Protein AF-A0A453DAX8-F1 (afdb_monomer)

pLDDT: mean 91.07, std 8.19, range [56.81, 97.75]

Organism: Aegilops tauschii subsp. strangulata (NCBI:txid200361)

Radius of gyration: 21.92 Å; Cα contacts (8 Å, |Δi|>4): 115; chains: 1; bounding box: 43×40×61 Å

Secondary structure (DSSP, 8-state):
--HHHHHHHHHHHHHHHHHHHHHHHHHHHHHTTS---HHHHHHHHHHHHHHHHHHHHHHHHHHTT--PPPPPHHHHHGGGHHHHHHHHHHHHHHHHHHHHHHHHHHHHSS---HHHHHHHHHHHHHHHHHHHHHHHHHHHTT--PPPPPGGGTT-

Sequence (155 aa):
ADSGFILSKKLELGQEYEEMDTEYSNIRKMSRGGQASEAEDAAWVAFEARLDKCRAMQREIRNAKGDPEPIPEWFLLGRDFVLLKNLELEEELKSMVKSHKELTAMTGRGHASAAEMESASDAFKGHLKKCRAIQKEVREARGVPLPIPEEFLDY

Nearest PDB structures (foldseek):
  8sqr-assembly1_A  TM=3.816E-01  e=4.126E+00  Brucella abortus 2308
  4tql-assembly1_A  TM=2.722E-01  e=1.609E+00  synthetic construct

Structure (mmCIF, N/CA/C/O backbone):
data_AF-A0A453DAX8-F1
#
_entry.id   AF-A0A453DAX8-F1
#
loop_
_atom_site.group_PDB
_atom_site.id
_atom_site.type_symbol
_atom_site.label_atom_id
_atom_site.label_alt_id
_atom_site.label_comp_id
_atom_site.label_asym_id
_atom_site.label_entity_id
_atom_site.label_seq_id
_atom_site.pdbx_PDB_ins_code
_atom_site.Cartn_x
_atom_site.Cartn_y
_atom_site.Cartn_z
_atom_site.occupancy
_atom_site.B_iso_or_equiv
_atom_site.auth_seq_id
_atom_site.auth_comp_id
_atom_site.auth_asym_id
_atom_site.auth_atom_id
_atom_site.pdbx_PDB_model_num
ATOM 1 N N . ALA A 1 1 ? -21.571 -19.686 23.265 1.00 56.81 1 ALA A N 1
ATOM 2 C CA . ALA A 1 1 ? -22.545 -18.641 22.897 1.00 56.81 1 ALA A CA 1
ATOM 3 C C . ALA A 1 1 ? -21.773 -17.478 22.275 1.00 56.81 1 ALA A C 1
ATOM 5 O O . ALA A 1 1 ? -21.955 -16.326 22.646 1.00 56.81 1 ALA A O 1
ATOM 6 N N . ASP A 1 2 ? -20.903 -17.787 21.309 1.00 69.56 2 ASP A N 1
ATOM 7 C CA . ASP A 1 2 ? -19.767 -16.909 20.984 1.00 69.56 2 ASP A CA 1
ATOM 8 C C . ASP A 1 2 ? -19.991 -16.184 19.649 1.00 69.56 2 ASP A C 1
ATOM 10 O O . ASP A 1 2 ? -19.252 -15.273 19.295 1.00 69.56 2 ASP A O 1
ATOM 14 N N . SER A 1 3 ? -21.063 -16.535 18.927 1.00 80.69 3 SER A N 1
ATOM 15 C CA . SER A 1 3 ? -21.433 -15.923 17.649 1.00 80.69 3 SER A CA 1
ATOM 16 C C . SER A 1 3 ? -21.811 -14.447 17.788 1.00 80.69 3 SER A C 1
ATOM 18 O O . SER A 1 3 ? -21.394 -13.641 16.963 1.00 80.69 3 SER A O 1
ATOM 20 N N . GLY A 1 4 ? -22.548 -14.077 18.842 1.00 91.00 4 GLY A N 1
ATOM 21 C CA . GLY A 1 4 ? -22.907 -12.680 19.115 1.00 91.00 4 GLY A CA 1
ATOM 22 C C . GLY A 1 4 ? -21.692 -11.820 19.468 1.00 91.00 4 GLY A C 1
ATOM 23 O O . GLY A 1 4 ? -21.568 -10.699 18.983 1.00 91.00 4 GLY A O 1
ATOM 24 N N . PHE A 1 5 ? -20.753 -12.377 20.240 1.00 93.06 5 PHE A N 1
ATOM 25 C CA . PHE A 1 5 ? -19.480 -11.726 20.552 1.00 93.06 5 PHE A CA 1
ATOM 26 C C . PHE A 1 5 ? -18.626 -11.519 19.292 1.00 93.06 5 PHE A C 1
ATOM 28 O O . PHE A 1 5 ? -18.182 -10.403 19.034 1.00 93.06 5 PHE A O 1
ATOM 35 N N . ILE A 1 6 ? -18.450 -12.566 18.473 1.00 94.81 6 ILE A N 1
ATOM 36 C CA . ILE A 1 6 ? -17.680 -12.491 17.222 1.00 94.81 6 ILE A CA 1
ATOM 37 C C . ILE A 1 6 ? -18.281 -11.450 16.275 1.00 94.81 6 ILE A C 1
ATOM 39 O O . ILE A 1 6 ? -17.539 -10.638 15.728 1.00 94.81 6 ILE A O 1
ATOM 43 N N . LEU A 1 7 ? -19.606 -11.450 16.088 1.00 94.56 7 LEU A N 1
ATOM 44 C CA . LEU A 1 7 ? -20.269 -10.483 15.212 1.00 94.56 7 LEU A CA 1
ATOM 45 C C . LEU A 1 7 ? -20.055 -9.049 15.709 1.00 94.56 7 LEU A C 1
ATOM 47 O O . LEU A 1 7 ? -19.676 -8.187 14.924 1.00 94.56 7 LEU A O 1
ATOM 51 N N . SER A 1 8 ? -20.228 -8.812 17.013 1.00 95.62 8 SER A N 1
ATOM 52 C CA . SER A 1 8 ? -19.978 -7.500 17.618 1.00 95.62 8 SER A CA 1
ATOM 53 C C . SER A 1 8 ? -18.539 -7.037 17.397 1.00 95.62 8 SER A C 1
ATOM 55 O O . SER A 1 8 ? -18.322 -5.883 17.047 1.00 95.62 8 SER A O 1
ATOM 57 N N . LYS A 1 9 ? -17.555 -7.927 17.570 1.00 96.06 9 LYS A N 1
ATOM 58 C CA . LYS A 1 9 ? -16.137 -7.591 17.402 1.00 96.06 9 LYS A CA 1
ATOM 59 C C . LYS A 1 9 ? -15.739 -7.351 15.953 1.00 96.06 9 LYS A C 1
ATOM 61 O O . LYS A 1 9 ? -14.890 -6.509 15.699 1.00 96.06 9 LYS A O 1
ATOM 66 N N . LYS A 1 10 ? -16.357 -8.055 15.002 1.00 95.44 10 LYS A N 1
ATOM 67 C CA . LYS A 1 10 ? -16.172 -7.780 13.570 1.00 95.44 10 LYS A CA 1
ATOM 68 C C . LYS A 1 10 ? -16.730 -6.417 13.177 1.00 95.44 10 LYS A C 1
ATOM 70 O O . LYS A 1 10 ? -16.063 -5.692 12.455 1.00 95.44 10 LYS A O 1
ATOM 75 N N . LEU A 1 11 ? -17.913 -6.061 13.681 1.00 95.62 11 LEU A N 1
ATOM 76 C CA . LEU A 1 11 ? -18.497 -4.738 13.445 1.00 95.62 11 LEU A CA 1
ATOM 77 C C . LEU A 1 11 ? -17.620 -3.625 14.034 1.00 95.62 11 LEU A C 1
ATOM 79 O O . LEU A 1 11 ? -17.359 -2.644 13.347 1.00 95.62 11 LEU A O 1
ATOM 83 N N . GLU A 1 12 ? -17.120 -3.806 15.261 1.00 96.31 12 GLU A N 1
ATOM 84 C CA . GLU A 1 12 ? -16.171 -2.875 15.890 1.00 96.31 12 GLU A CA 1
ATOM 85 C C . GLU A 1 12 ? -14.881 -2.752 15.059 1.00 96.31 12 GLU A C 1
ATOM 87 O O . GLU A 1 12 ? -14.436 -1.648 14.766 1.00 96.31 12 GLU A O 1
ATOM 92 N N . LEU A 1 13 ? -14.317 -3.874 14.598 1.00 96.62 13 LEU A N 1
ATOM 93 C CA . LEU A 1 13 ? -13.116 -3.884 13.759 1.00 96.62 13 LEU A CA 1
ATOM 94 C C . LEU A 1 13 ? -13.324 -3.158 12.420 1.00 96.62 13 LEU A C 1
ATOM 96 O O . LEU A 1 13 ? -12.450 -2.405 12.000 1.00 96.62 13 LEU A O 1
ATOM 100 N N . GLY A 1 14 ? -14.476 -3.356 11.773 1.00 96.00 14 GLY A N 1
ATOM 101 C CA . GLY A 1 14 ? -14.817 -2.669 10.526 1.00 96.00 14 GLY A CA 1
ATOM 102 C C . GLY A 1 14 ? -14.914 -1.151 10.703 1.00 96.00 14 GLY A C 1
ATOM 103 O O . GLY A 1 14 ? -14.346 -0.407 9.908 1.00 96.00 14 GLY A O 1
ATOM 104 N N . GLN A 1 15 ? -15.548 -0.687 11.785 1.00 96.38 15 GLN A N 1
ATOM 105 C CA . GLN A 1 15 ? -15.618 0.743 12.123 1.00 96.38 15 GLN A CA 1
ATOM 106 C C . GLN A 1 15 ? -14.226 1.338 12.359 1.00 96.38 15 GLN A C 1
ATOM 108 O O . GLN A 1 15 ? -13.912 2.423 11.876 1.00 96.38 15 GLN A O 1
ATOM 113 N N . GLU A 1 16 ? -13.358 0.603 13.050 1.00 97.00 16 GLU A N 1
ATOM 114 C CA . GLU A 1 16 ? -11.982 1.036 13.285 1.00 97.00 16 GLU A CA 1
ATOM 115 C C . GLU A 1 16 ? -11.181 1.144 11.988 1.00 97.00 16 GLU A C 1
ATOM 117 O O . GLU A 1 16 ? -10.396 2.075 11.842 1.00 97.00 16 GLU A O 1
ATOM 122 N N . TYR A 1 17 ? -11.409 0.262 11.012 1.00 96.69 17 TYR A N 1
ATOM 123 C CA . TYR A 1 17 ? -10.789 0.390 9.692 1.00 96.69 17 TYR A CA 1
ATOM 124 C C . TYR A 1 17 ? -11.262 1.632 8.930 1.00 96.69 17 TYR A C 1
ATOM 126 O O . TYR A 1 17 ? -10.441 2.281 8.282 1.00 96.69 17 TYR A O 1
ATOM 134 N N . GLU A 1 18 ? -12.541 2.000 9.024 1.00 95.94 18 GLU A N 1
ATOM 135 C CA . GLU A 1 18 ? -13.062 3.237 8.420 1.00 95.94 18 GLU A CA 1
ATOM 136 C C . GLU A 1 18 ? -12.441 4.493 9.058 1.00 95.94 18 GLU A C 1
ATOM 138 O O . GLU A 1 18 ? -12.041 5.433 8.357 1.00 95.94 18 GLU A O 1
ATOM 143 N N . GLU A 1 19 ? -12.301 4.502 10.388 1.00 96.31 19 GLU A N 1
ATOM 144 C CA . GLU A 1 19 ? -11.630 5.587 11.110 1.00 96.31 19 GLU A CA 1
ATOM 145 C C . GLU A 1 19 ? -10.136 5.649 10.765 1.00 96.31 19 GLU A C 1
ATOM 147 O O . GLU A 1 19 ? -9.619 6.728 10.464 1.00 96.31 19 GLU A O 1
ATOM 152 N N . MET A 1 20 ? -9.458 4.499 10.709 1.00 96.44 20 MET A N 1
ATOM 153 C CA . MET A 1 20 ? -8.057 4.408 10.294 1.00 96.44 20 MET A CA 1
ATOM 154 C C . MET A 1 20 ? -7.840 4.898 8.860 1.00 96.44 20 MET A C 1
ATOM 156 O O . MET A 1 20 ? -6.865 5.605 8.614 1.00 96.44 20 MET A O 1
ATOM 160 N N . ASP A 1 21 ? -8.723 4.580 7.908 1.00 95.25 21 ASP A N 1
ATOM 161 C CA . ASP A 1 21 ? -8.597 5.076 6.527 1.00 95.25 21 ASP A CA 1
ATOM 162 C C . ASP A 1 21 ? -8.689 6.609 6.478 1.00 95.25 21 ASP A C 1
ATOM 164 O O . ASP A 1 21 ? -7.905 7.284 5.798 1.00 95.25 21 ASP A O 1
ATOM 168 N N . THR A 1 22 ? -9.598 7.174 7.276 1.00 94.69 22 THR A N 1
ATOM 169 C CA . THR A 1 22 ? -9.761 8.625 7.419 1.00 94.69 22 THR A CA 1
ATOM 170 C C . THR A 1 22 ? -8.518 9.271 8.036 1.00 94.69 22 THR A C 1
ATO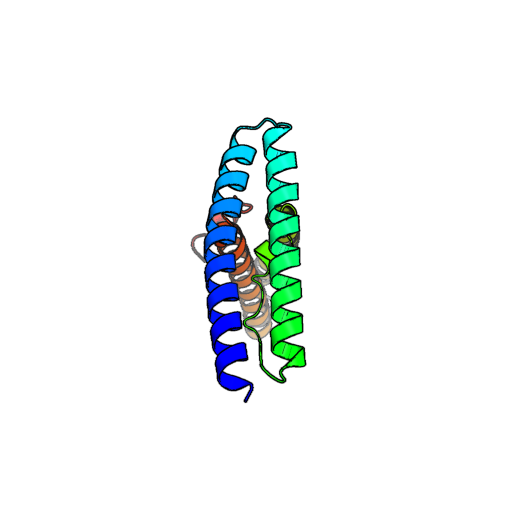M 172 O O . THR A 1 22 ? -8.010 10.262 7.501 1.00 94.69 22 THR A O 1
ATOM 175 N N . GLU A 1 23 ? -7.999 8.709 9.130 1.00 94.75 23 GLU A N 1
ATOM 176 C CA . GLU A 1 23 ? -6.772 9.169 9.791 1.00 94.75 23 GLU A CA 1
ATOM 177 C C . GLU A 1 23 ? -5.577 9.109 8.837 1.00 94.75 23 GLU A C 1
ATOM 179 O O . GLU A 1 23 ? -4.909 10.121 8.621 1.00 94.75 23 GLU A O 1
ATOM 184 N N . TYR A 1 24 ? -5.366 7.969 8.178 1.00 94.75 24 TYR A N 1
ATOM 185 C CA . TYR A 1 24 ? -4.294 7.773 7.206 1.00 94.75 24 TYR A CA 1
ATOM 186 C C . TYR A 1 24 ? -4.346 8.813 6.080 1.00 94.75 24 TYR A C 1
ATOM 188 O O . TYR A 1 24 ? -3.337 9.433 5.731 1.00 94.75 24 TYR A O 1
ATOM 196 N N . SER A 1 25 ? -5.539 9.050 5.528 1.00 92.38 25 SER A N 1
ATOM 197 C CA . SER A 1 25 ? -5.776 10.055 4.487 1.00 92.38 25 SER A CA 1
ATOM 198 C C . SER A 1 25 ? -5.421 11.468 4.957 1.00 92.38 25 SER A C 1
ATOM 200 O O . SER A 1 25 ? -4.803 12.236 4.213 1.00 92.38 25 SER A O 1
ATOM 202 N N . ASN A 1 26 ? -5.767 11.817 6.197 1.00 92.25 26 ASN A N 1
ATOM 203 C CA . ASN A 1 26 ? -5.446 13.119 6.777 1.00 92.25 26 ASN A CA 1
ATOM 204 C C . ASN A 1 26 ? -3.943 13.283 7.003 1.00 92.25 26 ASN A C 1
ATOM 206 O O . ASN A 1 26 ? -3.383 14.299 6.588 1.00 92.25 26 ASN A O 1
ATOM 210 N N . ILE A 1 27 ? -3.278 12.265 7.549 1.00 92.62 27 ILE A N 1
ATOM 211 C CA . ILE A 1 27 ? -1.828 12.286 7.754 1.00 92.62 27 ILE A CA 1
ATOM 212 C C . ILE A 1 27 ? -1.103 12.457 6.412 1.00 92.62 27 ILE A C 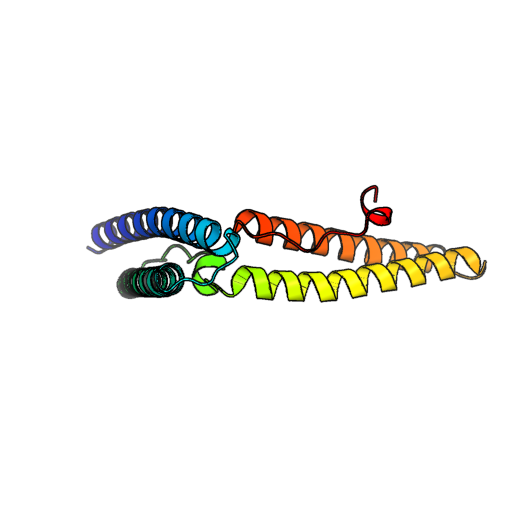1
ATOM 214 O O . ILE A 1 27 ? -0.265 13.343 6.265 1.00 92.62 27 ILE A O 1
ATOM 218 N N . ARG A 1 28 ? -1.496 11.707 5.372 1.00 90.25 28 ARG A N 1
ATOM 219 C CA . ARG A 1 28 ? -0.909 11.838 4.025 1.00 90.25 28 ARG A CA 1
ATOM 220 C C . ARG A 1 28 ? -1.107 13.226 3.409 1.00 90.25 28 ARG A C 1
ATOM 222 O O . ARG A 1 28 ? -0.243 13.679 2.656 1.00 90.25 28 ARG A O 1
ATOM 229 N N . LYS A 1 29 ? -2.213 13.920 3.701 1.00 88.94 29 LYS A N 1
ATOM 230 C CA . LYS A 1 29 ? -2.405 15.322 3.282 1.00 88.94 29 LYS A CA 1
ATOM 231 C C . LYS A 1 29 ? -1.442 16.263 4.007 1.00 88.94 29 LYS A C 1
ATOM 233 O O . LYS A 1 29 ? -0.929 17.173 3.362 1.00 88.94 29 LYS A O 1
ATOM 238 N N . MET A 1 30 ? -1.172 16.026 5.292 1.00 88.25 30 MET A N 1
ATOM 239 C CA . MET A 1 30 ? -0.197 16.800 6.071 1.00 88.25 30 MET A CA 1
ATOM 240 C C . MET A 1 30 ? 1.218 16.635 5.502 1.00 88.25 30 MET A C 1
ATOM 242 O O . MET A 1 30 ? 1.869 17.639 5.218 1.00 88.25 30 MET A O 1
ATOM 246 N N . SER A 1 31 ? 1.647 15.400 5.208 1.00 80.75 31 SER A N 1
ATOM 247 C CA . SER A 1 31 ? 2.990 15.119 4.668 1.00 80.75 31 SER A CA 1
ATOM 248 C C . SER A 1 31 ? 3.271 15.825 3.331 1.00 80.75 31 SER A C 1
ATOM 250 O O . SER A 1 31 ? 4.407 16.196 3.036 1.00 80.75 31 SER A O 1
ATOM 252 N N . ARG A 1 32 ? 2.243 16.041 2.494 1.00 77.25 32 ARG A N 1
ATOM 253 C CA . ARG A 1 32 ? 2.378 16.748 1.201 1.00 77.25 32 ARG A CA 1
ATOM 254 C C . ARG A 1 32 ? 2.704 18.237 1.352 1.00 77.25 32 ARG A C 1
ATOM 256 O O . ARG A 1 32 ? 3.174 18.838 0.391 1.00 77.25 32 ARG A O 1
ATOM 263 N N . GLY A 1 33 ? 2.480 18.821 2.530 1.00 72.50 33 GLY A N 1
ATOM 264 C CA . GLY A 1 33 ? 2.834 20.207 2.844 1.00 72.50 33 GLY A CA 1
ATOM 265 C C . GLY A 1 33 ? 4.343 20.469 2.929 1.00 72.50 33 GLY A C 1
ATOM 266 O O . GLY A 1 33 ? 4.745 21.623 3.040 1.00 72.50 33 GLY A O 1
ATOM 267 N N . GLY A 1 34 ? 5.184 19.429 2.857 1.00 65.81 34 GLY A N 1
ATOM 268 C CA . GLY A 1 34 ? 6.639 19.558 2.706 1.00 65.81 34 GLY A CA 1
ATOM 269 C C . GLY A 1 34 ? 7.412 19.890 3.985 1.00 65.81 34 GLY A C 1
ATOM 270 O O . GLY A 1 34 ? 8.635 19.992 3.939 1.00 65.81 34 GLY A O 1
ATOM 271 N N . GLN A 1 35 ? 6.739 20.013 5.129 1.00 58.06 35 GLN A N 1
ATOM 272 C CA . GLN A 1 35 ? 7.382 20.085 6.438 1.00 58.06 35 GLN A CA 1
ATOM 273 C C . GLN A 1 35 ? 6.873 18.939 7.305 1.00 58.06 35 GLN A C 1
ATOM 275 O O . GLN A 1 35 ? 5.701 18.922 7.681 1.00 58.06 35 GLN A O 1
ATOM 280 N N . ALA A 1 36 ? 7.774 18.004 7.626 1.00 64.44 36 ALA A N 1
ATOM 281 C CA . ALA A 1 36 ? 7.565 17.086 8.735 1.00 64.44 36 ALA A CA 1
ATOM 282 C C . ALA A 1 36 ? 7.349 17.949 9.980 1.00 64.44 36 ALA A C 1
ATOM 284 O O . ALA A 1 36 ? 8.236 18.694 10.400 1.00 64.44 36 ALA A O 1
ATOM 285 N N . SER A 1 37 ? 6.125 17.927 10.484 1.00 78.88 37 SER A N 1
ATOM 286 C CA . SER A 1 37 ? 5.730 18.695 11.656 1.00 78.88 37 SER A CA 1
ATOM 287 C C . SER A 1 37 ? 5.588 17.740 12.827 1.00 78.88 37 SER A C 1
ATOM 289 O O . SER A 1 37 ? 5.201 16.588 12.641 1.00 78.88 37 SER A O 1
ATOM 291 N N . GLU A 1 38 ? 5.819 18.227 14.043 1.00 85.25 38 GLU A N 1
ATOM 292 C CA . GLU A 1 38 ? 5.525 17.465 15.265 1.00 85.25 38 GLU A CA 1
ATOM 293 C C . GLU A 1 38 ? 4.073 16.947 15.273 1.00 85.25 38 GLU A C 1
ATOM 295 O O . GLU A 1 38 ? 3.787 15.883 15.814 1.00 85.25 38 GLU A O 1
ATOM 300 N N . ALA A 1 39 ? 3.159 17.664 14.607 1.00 86.81 39 ALA A N 1
ATOM 301 C CA . ALA A 1 39 ? 1.778 17.245 14.410 1.00 86.81 39 ALA A CA 1
ATOM 302 C C . ALA A 1 39 ? 1.635 16.014 13.494 1.00 86.81 39 ALA A C 1
ATOM 304 O O . ALA A 1 39 ? 0.769 15.182 13.743 1.00 86.81 39 ALA A O 1
ATOM 305 N N . GLU A 1 40 ? 2.456 15.881 12.447 1.00 90.69 40 GLU A N 1
ATOM 306 C CA . GLU A 1 40 ? 2.464 14.693 11.582 1.00 90.69 40 GLU A CA 1
ATOM 307 C C . GLU A 1 40 ? 2.985 13.470 12.340 1.00 90.69 40 GLU A C 1
ATOM 309 O O . GLU A 1 40 ? 2.354 12.415 12.302 1.00 90.69 40 GLU A O 1
ATOM 314 N N . ASP A 1 41 ? 4.098 13.613 13.064 1.00 90.94 41 ASP A N 1
ATOM 315 C CA . ASP A 1 41 ? 4.663 12.510 13.844 1.00 90.94 41 ASP A CA 1
ATOM 316 C C . ASP A 1 41 ? 3.697 12.074 14.961 1.00 90.94 41 ASP A C 1
ATOM 318 O O . ASP A 1 41 ? 3.448 10.881 15.132 1.00 90.94 41 ASP A O 1
ATOM 322 N N . ALA A 1 42 ? 3.061 13.022 15.662 1.00 92.62 42 ALA A N 1
ATOM 323 C CA . ALA A 1 42 ? 2.028 12.712 16.653 1.00 92.62 42 ALA A CA 1
ATOM 324 C C . ALA A 1 42 ? 0.819 11.985 16.037 1.00 92.62 42 ALA A C 1
ATOM 326 O O . ALA A 1 42 ? 0.257 11.079 16.657 1.00 92.62 42 ALA A O 1
ATOM 327 N N . ALA A 1 43 ? 0.427 12.350 14.815 1.00 94.12 43 ALA A N 1
ATOM 328 C CA . ALA A 1 43 ? -0.676 11.700 14.121 1.00 94.12 43 ALA A CA 1
ATOM 329 C C . ALA A 1 43 ? -0.319 10.270 13.676 1.00 94.12 43 ALA A C 1
ATOM 331 O O . ALA A 1 43 ? -1.157 9.377 13.800 1.00 94.12 43 ALA A O 1
ATOM 332 N N . TRP A 1 44 ? 0.924 10.013 13.249 1.00 94.94 44 TRP A N 1
ATOM 333 C CA . TRP A 1 44 ? 1.401 8.646 13.000 1.00 94.94 44 TRP A CA 1
ATOM 334 C C . TRP A 1 44 ? 1.421 7.796 14.276 1.00 94.94 44 TRP A C 1
ATOM 336 O O . TRP A 1 44 ? 0.964 6.657 14.242 1.00 94.94 44 TRP A O 1
ATOM 346 N N . VAL A 1 45 ? 1.859 8.348 15.412 1.00 95.12 45 VAL A N 1
ATOM 347 C CA . VAL A 1 45 ? 1.822 7.636 16.705 1.00 95.12 45 VAL A C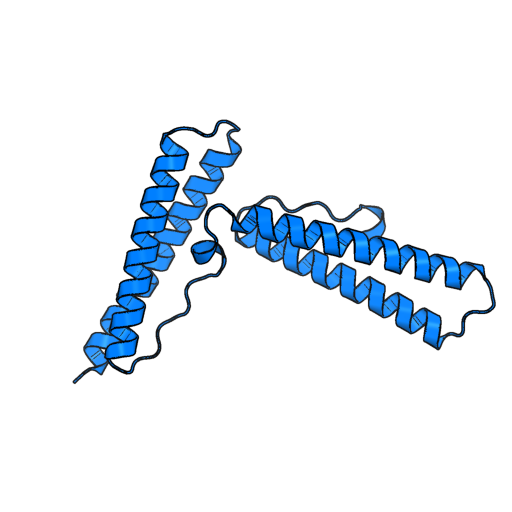A 1
ATOM 348 C C . VAL A 1 45 ? 0.385 7.275 17.105 1.00 95.12 45 VAL A C 1
ATOM 350 O O . VAL A 1 45 ? 0.123 6.158 17.551 1.00 95.12 45 VAL A O 1
ATOM 353 N N . ALA A 1 46 ? -0.567 8.195 16.923 1.00 95.31 46 ALA A N 1
ATOM 354 C CA . ALA A 1 46 ? -1.981 7.923 17.187 1.00 95.31 46 ALA A CA 1
ATOM 355 C C . ALA A 1 46 ? -2.538 6.821 16.265 1.00 95.31 46 ALA A C 1
ATOM 357 O O . ALA A 1 46 ? -3.232 5.915 16.731 1.00 95.31 46 ALA A O 1
ATOM 358 N N . PHE A 1 47 ? -2.174 6.860 14.982 1.00 96.75 47 PHE A N 1
ATOM 359 C CA . PHE A 1 47 ? -2.537 5.838 14.003 1.00 96.75 47 PHE A CA 1
ATOM 360 C C . PHE A 1 47 ? -1.991 4.450 14.383 1.00 96.75 47 PHE A C 1
ATOM 362 O O . PHE A 1 47 ? -2.718 3.456 14.332 1.00 96.75 47 PHE A O 1
ATOM 369 N N . GLU A 1 48 ? -0.732 4.366 14.821 1.00 96.31 48 GLU A N 1
ATOM 370 C CA . GLU A 1 48 ? -0.116 3.119 15.294 1.00 96.31 48 GLU A CA 1
ATOM 371 C C . GLU A 1 48 ? -0.816 2.564 16.545 1.00 96.31 48 GLU A C 1
ATOM 373 O O . GLU A 1 48 ? -1.083 1.363 16.627 1.00 96.31 48 GLU A O 1
ATOM 378 N N . ALA A 1 49 ? -1.207 3.426 17.487 1.00 96.50 49 ALA A N 1
ATOM 379 C CA . ALA A 1 49 ? -1.968 3.005 18.663 1.00 96.50 49 ALA A CA 1
ATOM 380 C C . ALA A 1 49 ? -3.341 2.412 18.285 1.00 96.50 49 ALA A C 1
ATOM 382 O O . ALA A 1 49 ? -3.778 1.407 18.860 1.00 96.50 49 ALA A O 1
ATOM 383 N N . ARG A 1 50 ? -4.016 2.988 17.281 1.00 96.69 50 ARG A N 1
ATOM 384 C CA . ARG A 1 50 ? -5.277 2.451 16.745 1.00 96.69 50 ARG A CA 1
ATOM 385 C C . ARG A 1 50 ? -5.073 1.130 15.997 1.00 96.69 50 ARG A C 1
ATOM 387 O O . ARG A 1 50 ? -5.873 0.203 16.152 1.00 96.69 50 ARG A O 1
ATOM 394 N N . LEU A 1 51 ? -3.970 0.985 15.262 1.00 97.31 51 LEU A N 1
ATOM 395 C CA . LEU A 1 51 ? -3.586 -0.287 14.645 1.00 97.31 51 LEU A CA 1
ATOM 396 C C . LEU A 1 51 ? -3.406 -1.394 15.696 1.00 97.31 51 LEU A C 1
ATOM 398 O O . LEU A 1 51 ? -3.856 -2.527 15.499 1.00 97.31 51 LEU A O 1
ATOM 402 N N . ASP A 1 52 ? -2.792 -1.079 16.834 1.00 97.38 52 ASP A N 1
ATOM 403 C CA . ASP A 1 52 ? -2.630 -2.034 17.930 1.00 97.38 52 ASP A CA 1
ATOM 404 C C . ASP A 1 52 ? -3.965 -2.414 18.583 1.00 97.38 52 ASP A C 1
ATOM 406 O O . ASP A 1 52 ? -4.172 -3.590 18.915 1.00 97.38 52 ASP A O 1
ATOM 410 N N . LYS A 1 53 ? -4.919 -1.475 18.671 1.00 96.56 53 LYS A N 1
ATOM 411 C CA . LYS A 1 53 ? -6.311 -1.776 19.047 1.00 96.56 53 LYS A CA 1
ATOM 412 C C . LYS A 1 53 ? -6.948 -2.767 18.062 1.00 96.56 53 LYS A C 1
ATOM 414 O O . LYS A 1 53 ? -7.504 -3.780 18.492 1.00 96.56 53 LYS A O 1
ATOM 419 N N . CYS A 1 54 ? -6.796 -2.552 16.754 1.00 97.38 54 CYS A N 1
ATOM 420 C CA . CYS A 1 54 ? -7.268 -3.481 15.717 1.00 97.38 54 CYS A CA 1
ATOM 421 C C . CYS A 1 54 ? -6.663 -4.883 15.869 1.00 97.38 54 CYS A C 1
ATOM 423 O O . CYS A 1 54 ? -7.380 -5.886 15.854 1.00 97.38 54 CYS A O 1
ATOM 425 N N . ARG A 1 55 ? -5.347 -4.973 16.092 1.00 97.56 55 ARG A N 1
ATOM 426 C CA . ARG A 1 55 ? -4.650 -6.248 16.340 1.00 97.56 55 ARG A CA 1
ATOM 427 C C . ARG A 1 55 ? -5.144 -6.940 17.613 1.00 97.56 55 ARG A C 1
ATOM 429 O O . ARG A 1 55 ? -5.205 -8.170 17.662 1.00 97.56 55 ARG A O 1
ATOM 436 N N . ALA A 1 56 ? -5.492 -6.187 18.657 1.00 97.44 56 ALA A N 1
ATOM 437 C CA . ALA A 1 56 ? -6.107 -6.740 19.862 1.00 97.44 56 ALA A CA 1
ATOM 438 C C . ALA A 1 56 ? -7.485 -7.351 19.561 1.00 97.44 56 ALA A C 1
ATOM 440 O O . ALA A 1 56 ? -7.705 -8.515 19.894 1.00 97.44 56 ALA A O 1
ATOM 441 N N . MET A 1 57 ? -8.351 -6.648 18.829 1.00 96.62 57 MET A N 1
ATOM 442 C CA . MET A 1 57 ? -9.660 -7.178 18.420 1.00 96.62 57 MET A CA 1
ATOM 443 C C . MET A 1 57 ? -9.550 -8.416 17.521 1.00 96.62 57 MET A C 1
ATOM 445 O O . MET A 1 57 ? -10.271 -9.391 17.730 1.00 96.62 57 MET A O 1
ATOM 449 N N . GLN A 1 58 ? -8.609 -8.450 16.570 1.00 96.88 58 GLN A N 1
ATOM 450 C CA . GLN A 1 58 ? -8.367 -9.659 15.772 1.00 96.88 58 GLN A CA 1
ATOM 451 C C . GLN A 1 58 ? -7.978 -10.865 16.644 1.00 96.88 58 GLN A C 1
ATOM 453 O O . GLN A 1 58 ? -8.425 -11.986 16.384 1.00 96.88 58 GLN A O 1
ATOM 458 N N . ARG A 1 59 ? -7.161 -10.652 17.690 1.00 97.19 59 ARG A N 1
ATOM 459 C CA . ARG A 1 59 ? -6.812 -11.701 18.665 1.00 97.19 59 ARG A CA 1
ATOM 460 C C . ARG A 1 59 ? -8.034 -12.157 19.454 1.00 97.19 59 ARG A C 1
ATOM 462 O O . ARG A 1 59 ? -8.207 -13.358 19.628 1.00 97.19 59 ARG A O 1
ATOM 469 N N . GLU A 1 60 ? -8.893 -11.238 19.885 1.00 96.38 60 GLU A N 1
ATOM 470 C CA . GLU A 1 60 ? -10.149 -11.564 20.571 1.00 96.38 60 GLU A CA 1
ATOM 471 C C . GLU A 1 60 ? -11.075 -12.424 19.697 1.00 96.38 60 GLU A C 1
ATOM 473 O O . GLU A 1 60 ? -11.552 -13.466 20.150 1.00 96.38 60 GLU A O 1
ATOM 478 N N . ILE A 1 61 ? -11.261 -12.052 18.425 1.00 96.12 61 ILE A N 1
ATOM 479 C CA . ILE A 1 61 ? -12.052 -12.826 17.454 1.00 96.12 61 ILE A CA 1
ATOM 480 C C . ILE A 1 61 ? -11.458 -14.228 17.274 1.00 96.12 61 ILE A C 1
ATOM 482 O O . ILE A 1 61 ? -12.184 -15.221 17.349 1.00 96.12 61 ILE A O 1
ATOM 486 N N . ARG A 1 62 ? -10.136 -14.324 17.088 1.00 95.81 62 ARG A N 1
ATOM 487 C CA . ARG A 1 62 ? -9.441 -15.607 16.910 1.00 95.81 62 ARG A CA 1
ATOM 488 C C . ARG A 1 62 ? -9.542 -16.495 18.153 1.00 95.81 62 ARG A C 1
ATOM 490 O O . ARG A 1 62 ? -9.778 -17.694 18.024 1.00 95.81 62 ARG A O 1
ATOM 497 N N . ASN A 1 63 ? -9.423 -15.921 19.350 1.00 95.81 63 ASN A N 1
ATOM 498 C CA . ASN A 1 63 ? -9.577 -16.639 20.621 1.00 95.81 63 ASN A CA 1
ATOM 499 C C . ASN A 1 63 ? -10.999 -17.188 20.801 1.00 95.81 63 ASN A C 1
ATOM 501 O O . ASN A 1 63 ? -11.174 -18.281 21.337 1.00 95.81 63 ASN A O 1
ATOM 505 N N . ALA A 1 64 ? -12.002 -16.476 20.285 1.00 94.50 64 ALA A N 1
ATOM 506 C CA . ALA A 1 64 ? -13.381 -16.949 20.206 1.00 94.50 64 ALA A CA 1
ATOM 507 C C . ALA A 1 64 ? -13.624 -17.967 19.069 1.00 94.50 64 ALA A C 1
ATOM 509 O O . ALA A 1 64 ? -14.767 -18.337 18.814 1.00 94.50 64 ALA A O 1
ATOM 510 N N . LYS A 1 65 ? -12.569 -18.449 18.390 1.00 94.75 65 LYS A N 1
ATOM 511 C CA . LYS A 1 65 ? -12.623 -19.351 17.220 1.00 94.75 65 LYS A CA 1
ATOM 512 C C . LYS A 1 65 ? -13.320 -18.739 15.997 1.00 94.75 65 LYS A C 1
ATOM 514 O O . LYS A 1 65 ? -13.817 -19.4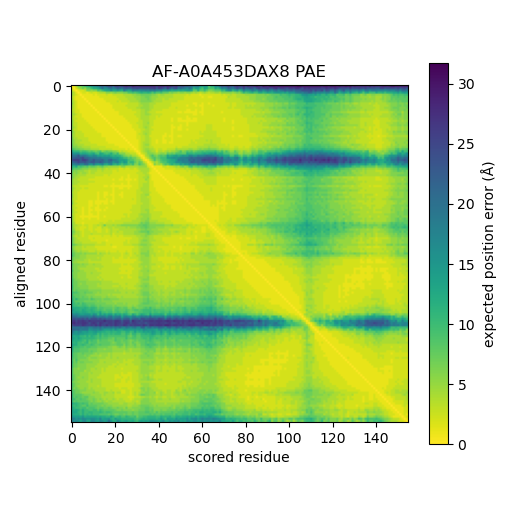68 15.141 1.00 94.75 65 LYS A O 1
ATOM 519 N N . GLY A 1 66 ? -13.364 -17.412 15.917 1.00 93.00 66 GLY A N 1
ATOM 520 C CA . GLY A 1 66 ? -13.801 -16.675 14.738 1.00 93.00 66 GLY A CA 1
ATOM 521 C C . GLY A 1 66 ? -12.652 -16.386 13.772 1.00 93.00 66 GLY A C 1
ATOM 522 O O . GLY A 1 66 ? -11.477 -16.454 14.133 1.00 93.00 66 GLY A O 1
ATOM 523 N N . ASP A 1 67 ? -13.015 -16.014 12.548 1.00 94.94 67 ASP A N 1
ATOM 524 C CA . ASP A 1 67 ? -12.078 -15.573 11.512 1.00 94.94 67 ASP A CA 1
ATOM 525 C C . ASP A 1 67 ? -12.145 -14.044 11.355 1.00 94.94 67 ASP A C 1
ATOM 527 O O . ASP A 1 67 ? -13.190 -13.546 10.921 1.00 94.94 67 ASP A O 1
ATOM 531 N N . PRO A 1 68 ? -11.131 -13.276 11.788 1.00 93.19 68 PRO A N 1
ATOM 532 C CA . PRO A 1 68 ? -11.152 -11.820 11.699 1.00 93.19 68 PRO A CA 1
ATOM 533 C C . PRO A 1 68 ? -10.937 -11.326 10.266 1.00 93.19 68 PRO A C 1
ATOM 535 O O . PRO A 1 68 ? -10.205 -11.934 9.492 1.00 93.19 68 PRO A O 1
ATOM 538 N N . GLU A 1 69 ? -11.511 -10.169 9.939 1.00 92.19 69 GLU A N 1
ATOM 539 C CA . GLU A 1 69 ? -11.185 -9.478 8.689 1.00 92.19 69 GLU A CA 1
ATOM 540 C C . GLU A 1 69 ? -9.703 -9.076 8.673 1.00 92.19 69 GLU A C 1
ATOM 542 O O . GLU A 1 69 ? -9.180 -8.683 9.721 1.00 92.19 69 GLU A O 1
ATOM 547 N N . PRO A 1 70 ? -8.999 -9.205 7.535 1.00 94.69 70 PRO A N 1
ATOM 548 C CA . PRO A 1 70 ? -7.584 -8.870 7.446 1.00 94.69 70 PRO A CA 1
ATOM 549 C C . PRO A 1 70 ? -7.361 -7.358 7.566 1.00 94.69 70 PRO A C 1
ATOM 551 O O . PRO A 1 70 ? -8.125 -6.565 7.025 1.00 94.69 70 PRO A O 1
ATOM 554 N N . ILE A 1 71 ? -6.264 -6.965 8.222 1.00 94.00 71 ILE A N 1
ATOM 555 C CA . ILE A 1 71 ? -5.838 -5.562 8.258 1.00 94.00 71 ILE A CA 1
ATOM 556 C C . ILE A 1 71 ? -5.276 -5.203 6.871 1.00 94.00 71 ILE A C 1
ATOM 558 O O . ILE A 1 71 ? -4.391 -5.922 6.396 1.00 94.00 71 ILE A O 1
ATOM 562 N N . PRO A 1 72 ? -5.726 -4.102 6.242 1.00 91.81 72 PRO A N 1
ATOM 563 C CA . PRO A 1 72 ? -5.136 -3.595 5.006 1.00 91.81 72 PRO A CA 1
ATOM 564 C C . PRO A 1 72 ? -3.614 -3.407 5.095 1.00 91.81 72 PRO A C 1
ATOM 566 O O . PRO A 1 72 ? -3.085 -2.913 6.092 1.00 91.81 72 PRO A O 1
ATOM 569 N N . GLU A 1 73 ? -2.890 -3.756 4.031 1.00 91.38 73 GLU A N 1
ATOM 570 C CA . GLU A 1 73 ? -1.418 -3.729 4.018 1.00 91.38 73 GLU A CA 1
ATOM 571 C C . GLU A 1 73 ? -0.849 -2.322 4.272 1.00 91.38 73 GLU A C 1
ATOM 573 O O . GLU A 1 73 ? 0.128 -2.165 5.006 1.00 91.38 73 GLU A O 1
ATOM 578 N N . TRP A 1 74 ? -1.491 -1.276 3.743 1.00 89.25 74 TRP A N 1
ATOM 579 C CA . TRP A 1 74 ? -1.060 0.105 3.974 1.00 89.25 74 TRP A CA 1
ATOM 580 C C . TRP A 1 74 ? -1.273 0.580 5.413 1.00 89.25 74 TRP A C 1
ATOM 582 O O . TRP A 1 74 ? -0.584 1.507 5.835 1.00 89.25 74 TRP A O 1
ATOM 592 N N . PHE A 1 75 ? -2.153 -0.061 6.191 1.00 93.50 75 PHE A N 1
ATOM 593 C CA . PHE A 1 75 ? -2.206 0.173 7.635 1.00 93.50 75 PHE A CA 1
ATOM 594 C C . PHE A 1 75 ? -1.026 -0.490 8.334 1.00 93.50 75 PHE A C 1
ATOM 596 O O . PHE A 1 75 ? -0.393 0.134 9.177 1.00 93.50 75 PHE A O 1
ATOM 603 N N . LEU A 1 76 ? -0.690 -1.725 7.951 1.00 93.44 76 LEU A N 1
ATOM 604 C CA . LEU A 1 76 ? 0.427 -2.463 8.544 1.00 93.44 76 LEU A CA 1
ATOM 605 C C . LEU A 1 76 ? 1.777 -1.784 8.305 1.00 93.44 76 LEU A C 1
ATOM 607 O O . LEU A 1 76 ? 2.606 -1.763 9.210 1.00 93.44 76 LEU A O 1
ATOM 611 N N . LEU A 1 77 ? 1.984 -1.250 7.101 1.00 92.81 77 LEU A N 1
ATOM 612 C CA . LEU A 1 77 ? 3.214 -0.556 6.715 1.00 92.81 77 LEU A CA 1
ATOM 613 C C . LEU A 1 77 ? 3.174 0.953 7.012 1.00 92.81 77 LEU A C 1
ATOM 615 O O . LEU A 1 77 ? 4.203 1.616 6.909 1.00 92.81 77 LEU A O 1
ATOM 619 N N . GLY A 1 78 ? 2.008 1.509 7.358 1.00 92.31 78 GLY A N 1
ATOM 620 C CA . GLY A 1 78 ? 1.847 2.887 7.824 1.00 92.31 78 GLY A CA 1
ATOM 621 C C . GLY A 1 78 ? 2.547 3.932 6.946 1.00 92.31 78 GLY A C 1
ATOM 622 O O . GLY A 1 78 ? 2.263 4.072 5.744 1.00 92.31 78 GLY A O 1
ATOM 623 N N . ARG A 1 79 ? 3.481 4.666 7.566 1.00 92.12 79 ARG A N 1
ATOM 624 C CA . ARG A 1 79 ? 4.304 5.710 6.936 1.00 92.12 79 ARG A CA 1
ATOM 625 C C . ARG A 1 79 ? 5.109 5.172 5.752 1.00 92.12 79 ARG A C 1
ATOM 627 O O . ARG A 1 79 ? 5.151 5.829 4.703 1.00 92.12 79 ARG A O 1
ATOM 634 N N . ASP A 1 80 ? 5.641 3.961 5.882 1.00 92.94 80 ASP A N 1
ATOM 635 C CA . ASP A 1 80 ? 6.618 3.371 4.965 1.00 92.94 80 ASP A CA 1
ATOM 636 C C . ASP A 1 80 ? 5.995 2.750 3.714 1.00 92.94 80 ASP A C 1
ATOM 638 O O . ASP A 1 80 ? 6.693 2.594 2.714 1.00 92.94 80 ASP A O 1
ATOM 642 N N . PHE A 1 81 ? 4.687 2.455 3.712 1.00 94.44 81 PHE A N 1
ATOM 643 C CA . PHE A 1 81 ? 4.010 1.782 2.591 1.00 94.44 81 PHE A CA 1
ATOM 644 C C . PHE A 1 81 ? 4.359 2.392 1.223 1.00 94.44 81 PHE A C 1
ATOM 646 O O . PHE A 1 81 ? 4.823 1.702 0.320 1.00 94.44 81 PHE A O 1
ATOM 653 N N . VAL A 1 82 ? 4.169 3.709 1.078 1.00 92.62 82 VAL A N 1
ATOM 654 C CA . VAL A 1 82 ? 4.400 4.420 -0.189 1.00 92.62 82 VAL A CA 1
ATOM 655 C C . VAL A 1 82 ? 5.875 4.398 -0.584 1.00 92.62 82 VAL A C 1
ATOM 657 O O . VAL A 1 82 ? 6.175 4.254 -1.766 1.00 92.62 82 VAL A O 1
ATOM 660 N N . LEU A 1 83 ? 6.789 4.529 0.381 1.00 93.12 83 LEU A N 1
ATOM 661 C CA . LEU A 1 83 ? 8.226 4.469 0.120 1.00 93.12 83 LEU A CA 1
ATOM 662 C C . LEU A 1 83 ? 8.611 3.080 -0.396 1.00 93.12 83 LEU A C 1
ATOM 664 O O . LEU A 1 83 ? 9.223 2.974 -1.453 1.00 93.12 83 LEU A O 1
ATOM 668 N N . LEU A 1 84 ? 8.201 2.026 0.311 1.00 95.94 84 LEU A N 1
ATOM 669 C CA . LEU A 1 84 ? 8.520 0.644 -0.040 1.00 95.94 84 LEU A CA 1
ATOM 670 C C . LEU A 1 84 ? 7.946 0.253 -1.403 1.00 95.94 84 LEU A C 1
ATOM 672 O O . LEU A 1 84 ? 8.673 -0.279 -2.238 1.00 95.94 84 LEU A O 1
ATOM 676 N N . LYS A 1 85 ? 6.680 0.587 -1.674 1.00 96.69 85 LYS A N 1
ATOM 677 C CA . LYS A 1 85 ? 6.057 0.324 -2.978 1.00 96.69 85 LYS A CA 1
ATOM 678 C C . LYS A 1 85 ? 6.690 1.141 -4.102 1.00 96.69 85 LYS A C 1
ATOM 680 O O . LYS A 1 85 ? 6.797 0.651 -5.219 1.00 96.69 85 LYS A O 1
ATOM 685 N N . ASN A 1 86 ? 7.163 2.358 -3.833 1.00 95.94 86 ASN A N 1
ATOM 686 C CA . ASN A 1 86 ? 7.917 3.118 -4.831 1.00 95.94 86 ASN A CA 1
ATOM 687 C C . ASN A 1 86 ? 9.314 2.539 -5.089 1.00 95.94 86 ASN A C 1
ATOM 689 O O . ASN A 1 86 ? 9.750 2.559 -6.234 1.00 95.94 86 ASN A O 1
ATOM 693 N N . LEU A 1 87 ? 9.994 1.992 -4.079 1.00 97.06 87 LEU A N 1
ATOM 694 C CA . LEU A 1 87 ? 11.259 1.274 -4.278 1.00 97.06 87 LEU A CA 1
ATOM 695 C C . LEU A 1 87 ? 11.046 -0.010 -5.095 1.00 97.06 87 LEU A C 1
ATOM 697 O O . LEU A 1 87 ? 11.804 -0.285 -6.019 1.00 97.06 87 LEU A O 1
ATOM 701 N N . GLU A 1 88 ? 9.976 -0.757 -4.810 1.00 97.25 88 GLU A N 1
ATOM 702 C CA . GLU A 1 88 ? 9.567 -1.916 -5.615 1.00 97.25 88 GLU A CA 1
ATOM 703 C C . GLU A 1 88 ? 9.284 -1.508 -7.070 1.00 97.25 88 GLU A C 1
ATOM 705 O O . GLU A 1 88 ? 9.776 -2.132 -8.011 1.00 97.25 88 GLU A O 1
ATOM 710 N N . LEU A 1 89 ? 8.546 -0.411 -7.261 1.00 97.62 89 LEU A N 1
ATOM 711 C CA . LEU A 1 89 ? 8.260 0.145 -8.579 1.00 97.62 89 LEU A CA 1
ATOM 712 C C . LEU A 1 89 ? 9.534 0.569 -9.317 1.00 97.62 89 LEU A C 1
ATOM 714 O O . LEU A 1 89 ? 9.622 0.365 -10.524 1.00 97.62 89 LEU A O 1
ATOM 718 N N . GLU A 1 90 ? 10.518 1.143 -8.625 1.00 97.31 90 GLU A N 1
ATOM 719 C CA . GLU A 1 90 ? 11.794 1.544 -9.219 1.00 97.31 90 GLU A CA 1
ATOM 720 C C . GLU A 1 90 ? 12.554 0.342 -9.799 1.00 97.31 90 GLU A C 1
ATOM 722 O O . GLU A 1 90 ? 13.013 0.382 -10.945 1.00 97.31 90 GLU A O 1
ATOM 727 N N . GLU A 1 91 ? 12.656 -0.747 -9.038 1.00 97.75 91 GLU A N 1
ATOM 728 C CA . GLU A 1 91 ? 13.323 -1.974 -9.484 1.00 97.75 91 GLU A CA 1
ATOM 729 C C . GLU A 1 91 ? 12.568 -2.659 -10.631 1.00 97.75 91 GLU A C 1
ATOM 731 O O . GLU A 1 91 ? 13.174 -3.132 -11.604 1.00 97.75 91 GLU A O 1
ATOM 736 N N . GLU A 1 92 ? 11.236 -2.649 -10.582 1.00 97.75 92 GLU A N 1
ATOM 737 C CA . GLU A 1 92 ? 10.415 -3.197 -11.658 1.00 97.75 92 GLU A CA 1
ATOM 738 C C . GLU A 1 92 ? 10.529 -2.350 -12.939 1.00 97.75 92 GLU A C 1
ATOM 740 O O . GLU A 1 92 ? 10.654 -2.903 -14.032 1.00 97.75 92 GLU A O 1
ATOM 745 N N . LEU A 1 93 ? 10.597 -1.017 -12.825 1.00 96.75 93 LEU A N 1
ATOM 746 C CA . LEU A 1 93 ? 10.843 -0.113 -13.956 1.00 96.75 93 LEU A CA 1
ATOM 747 C C . LEU A 1 93 ? 12.217 -0.365 -14.595 1.00 96.75 93 LEU A C 1
ATOM 749 O O . LEU A 1 93 ? 12.323 -0.400 -15.824 1.00 96.75 93 LEU A O 1
ATOM 753 N N . LYS A 1 94 ? 13.269 -0.591 -13.794 1.00 96.19 94 LYS A N 1
ATOM 754 C CA . LYS A 1 94 ? 14.603 -0.970 -14.305 1.00 96.19 94 LYS A CA 1
ATOM 755 C C . LYS A 1 94 ? 14.539 -2.282 -15.091 1.00 96.19 94 LYS A C 1
ATOM 757 O O . LYS A 1 94 ? 15.106 -2.373 -16.185 1.00 96.19 94 LYS A O 1
ATOM 762 N N . SER A 1 95 ? 13.819 -3.274 -14.567 1.00 96.06 95 SER A N 1
ATOM 763 C CA . SER A 1 95 ? 13.620 -4.576 -15.218 1.00 96.06 95 SER A CA 1
ATOM 764 C C . SER A 1 95 ? 12.830 -4.448 -16.524 1.00 96.06 95 SER A C 1
ATOM 766 O O . SER A 1 95 ? 13.241 -4.980 -17.557 1.00 96.06 95 SER A O 1
ATOM 768 N N . MET A 1 96 ? 11.765 -3.644 -16.517 1.00 95.94 96 MET A N 1
ATOM 769 C CA . MET A 1 96 ? 10.967 -3.313 -17.696 1.00 95.94 96 MET A CA 1
ATOM 770 C C . MET A 1 96 ? 11.832 -2.680 -18.796 1.00 95.94 96 MET A C 1
ATOM 772 O O . MET A 1 96 ? 11.872 -3.191 -19.915 1.00 95.94 96 MET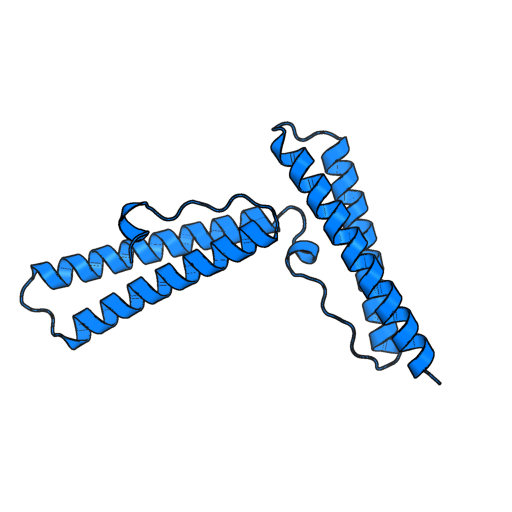 A O 1
ATOM 776 N N . VAL A 1 97 ? 12.591 -1.624 -18.481 1.00 94.25 97 VAL A N 1
ATOM 777 C CA . VAL A 1 97 ? 13.476 -0.945 -19.446 1.00 94.25 97 VAL A CA 1
ATOM 778 C C . VAL A 1 97 ? 14.527 -1.903 -20.009 1.00 94.25 97 VAL A C 1
ATOM 780 O O . VAL A 1 97 ? 14.831 -1.860 -21.203 1.00 94.25 97 VAL A O 1
ATOM 783 N N . LYS A 1 98 ? 15.084 -2.786 -19.173 1.00 94.44 98 LYS A N 1
ATOM 784 C CA . LYS A 1 98 ? 16.039 -3.806 -19.619 1.00 94.44 98 LYS A CA 1
ATOM 785 C C . LYS A 1 98 ? 15.397 -4.777 -20.616 1.00 94.44 98 LYS A C 1
ATOM 787 O O . LYS A 1 98 ? 15.947 -4.960 -21.699 1.00 94.44 98 LYS A O 1
ATOM 792 N N . SER A 1 99 ? 14.223 -5.324 -20.296 1.00 92.81 99 SER A N 1
ATOM 793 C CA . SER A 1 99 ? 13.503 -6.248 -21.187 1.00 92.81 99 SER A CA 1
ATOM 794 C C . SER A 1 99 ? 13.107 -5.596 -22.522 1.00 92.81 99 SER A C 1
ATOM 796 O O . SER A 1 99 ? 13.248 -6.209 -23.579 1.00 92.81 99 SER A O 1
ATOM 798 N N . HIS A 1 100 ? 12.726 -4.312 -22.513 1.00 93.62 100 HIS A N 1
ATOM 799 C CA . HIS A 1 100 ? 12.451 -3.552 -23.735 1.00 93.62 100 HIS A CA 1
ATOM 800 C C . HIS A 1 100 ? 13.700 -3.396 -24.620 1.00 93.62 100 HIS A C 1
ATOM 802 O O . HIS A 1 100 ? 13.636 -3.553 -25.843 1.00 93.62 100 HIS A O 1
ATOM 808 N N . LYS A 1 101 ? 14.864 -3.117 -24.014 1.00 91.06 101 LYS A N 1
ATOM 809 C CA . LYS A 1 101 ? 16.144 -3.033 -24.739 1.00 91.06 101 LYS A CA 1
ATOM 810 C C . LYS A 1 101 ? 16.535 -4.372 -25.362 1.00 91.06 101 LYS A C 1
ATOM 812 O O . LYS A 1 101 ? 17.028 -4.387 -26.488 1.00 91.06 101 LYS A O 1
ATOM 817 N N . GLU A 1 102 ? 16.307 -5.478 -24.660 1.00 89.44 102 GLU A N 1
ATOM 818 C CA . GLU A 1 102 ? 16.555 -6.832 -25.171 1.00 89.44 102 GLU A CA 1
ATOM 819 C C . GLU A 1 102 ? 15.649 -7.150 -26.366 1.00 89.44 102 GLU A C 1
ATOM 821 O O . GLU A 1 102 ? 16.152 -7.547 -27.419 1.00 89.44 102 GLU A O 1
ATOM 826 N N . LEU A 1 103 ? 14.347 -6.869 -26.255 1.00 88.94 103 LEU A N 1
ATOM 827 C CA . LEU A 1 103 ? 13.391 -7.010 -27.357 1.00 88.94 103 LEU A CA 1
ATOM 828 C C . LEU A 1 103 ? 13.813 -6.181 -28.582 1.00 88.94 103 LEU A C 1
ATOM 830 O O . LEU A 1 103 ? 13.887 -6.699 -29.698 1.00 88.94 103 LEU A O 1
ATOM 834 N N . THR A 1 104 ? 14.165 -4.911 -28.372 1.00 87.19 104 THR A N 1
ATOM 835 C CA . THR A 1 104 ? 14.616 -4.015 -29.449 1.00 87.19 104 THR A CA 1
ATOM 836 C C . THR A 1 104 ? 15.893 -4.547 -30.109 1.00 87.19 104 THR A C 1
ATOM 838 O O . THR A 1 104 ? 15.997 -4.584 -31.335 1.00 87.19 104 THR A O 1
ATOM 841 N N . ALA A 1 105 ? 16.857 -5.044 -29.329 1.00 86.88 105 ALA A N 1
ATOM 842 C CA . ALA A 1 105 ? 18.085 -5.622 -29.872 1.00 86.88 105 ALA A CA 1
ATOM 843 C C . ALA A 1 105 ? 17.830 -6.883 -30.719 1.00 86.88 105 ALA A C 1
ATOM 845 O O . ALA A 1 105 ? 18.509 -7.080 -31.728 1.00 86.88 105 ALA A O 1
ATOM 846 N N . MET A 1 106 ? 16.856 -7.719 -30.344 1.00 83.31 106 MET A N 1
ATOM 847 C CA . MET A 1 106 ? 16.470 -8.906 -31.117 1.00 83.31 106 MET A CA 1
ATOM 848 C C . MET A 1 106 ? 15.823 -8.530 -32.454 1.00 83.31 106 MET A C 1
ATOM 850 O O . MET A 1 106 ? 16.173 -9.113 -33.480 1.00 83.31 106 MET A O 1
ATOM 854 N N . THR A 1 107 ? 14.961 -7.506 -32.467 1.00 75.44 107 THR A N 1
ATOM 855 C CA . THR A 1 107 ? 14.329 -7.007 -33.706 1.00 75.44 107 THR A CA 1
ATOM 856 C C . THR A 1 107 ? 15.342 -6.457 -34.715 1.00 75.44 107 THR A C 1
ATOM 858 O O . THR A 1 107 ? 15.171 -6.642 -35.917 1.00 75.44 107 THR A O 1
ATOM 861 N N . GLY A 1 108 ? 16.439 -5.850 -34.249 1.00 73.12 108 GLY A N 1
ATOM 862 C CA . GLY A 1 108 ? 17.477 -5.285 -35.118 1.00 73.12 108 GLY A CA 1
ATOM 863 C C . GLY A 1 108 ? 18.501 -6.286 -35.670 1.00 73.12 108 GLY A C 1
ATOM 864 O O . GLY A 1 108 ? 19.216 -5.954 -36.613 1.00 73.12 108 GLY A O 1
ATOM 865 N N . ARG A 1 109 ? 18.616 -7.496 -35.099 1.00 65.19 109 ARG A N 1
ATOM 866 C CA . ARG A 1 109 ? 19.698 -8.452 -35.428 1.00 65.19 109 ARG A CA 1
ATOM 867 C C . ARG A 1 109 ? 19.363 -9.477 -36.514 1.00 65.19 109 ARG A C 1
ATOM 869 O O . ARG A 1 109 ? 20.252 -10.233 -36.884 1.00 65.19 109 ARG A O 1
ATOM 876 N N . GLY A 1 110 ? 18.123 -9.550 -3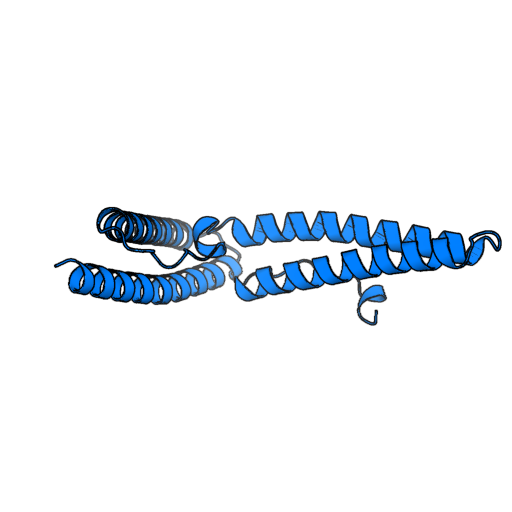7.004 1.00 63.81 110 GLY A N 1
ATOM 877 C CA . GLY A 1 110 ? 17.718 -10.444 -38.107 1.00 63.81 110 GLY A CA 1
ATOM 878 C C . GLY A 1 110 ? 17.866 -11.959 -37.860 1.00 63.81 110 GLY A C 1
ATOM 879 O O . GLY A 1 110 ? 17.548 -12.747 -38.745 1.00 63.81 110 GLY A O 1
ATOM 880 N N . HIS A 1 111 ? 18.341 -12.373 -36.679 1.00 66.88 111 HIS A N 1
ATOM 881 C CA . HIS A 1 111 ? 18.656 -13.765 -36.331 1.00 66.88 111 HIS A CA 1
ATOM 882 C C . HIS A 1 111 ? 17.864 -14.313 -35.133 1.00 66.88 111 HIS A C 1
ATOM 884 O O . HIS A 1 111 ? 18.010 -15.490 -34.822 1.00 66.88 111 HIS A O 1
ATOM 890 N N . ALA A 1 112 ? 17.048 -13.496 -34.457 1.00 77.94 112 ALA A N 1
ATOM 891 C CA . ALA A 1 112 ? 16.169 -13.981 -33.394 1.00 77.94 112 ALA A CA 1
ATOM 892 C C . ALA A 1 112 ? 14.966 -14.714 -34.003 1.00 77.94 112 ALA A C 1
ATOM 894 O O . ALA A 1 112 ? 14.357 -14.236 -34.964 1.00 77.94 112 ALA A O 1
ATOM 895 N N . SER A 1 113 ? 14.624 -15.875 -33.455 1.00 83.38 113 SER A N 1
ATOM 896 C CA . SER A 1 113 ? 13.422 -16.608 -33.845 1.00 83.38 113 SER A CA 1
ATOM 897 C C . SER A 1 113 ? 12.158 -15.882 -33.373 1.00 83.38 113 SER A C 1
ATOM 899 O O . SER A 1 113 ? 12.172 -15.150 -32.383 1.00 83.38 113 SER A O 1
ATOM 901 N N . ALA A 1 114 ? 11.030 -16.126 -34.047 1.00 84.56 114 ALA A N 1
ATOM 902 C CA . ALA A 1 114 ? 9.742 -15.552 -33.650 1.00 84.56 114 ALA A CA 1
ATOM 903 C C . ALA A 1 114 ? 9.378 -15.881 -32.188 1.00 84.56 114 ALA A C 1
ATOM 905 O O . ALA A 1 114 ? 8.885 -15.013 -31.475 1.00 84.56 114 ALA A O 1
ATOM 906 N N . ALA A 1 115 ? 9.696 -17.096 -31.727 1.00 87.38 115 ALA A N 1
ATOM 907 C CA . ALA A 1 115 ? 9.446 -17.530 -30.354 1.00 87.38 115 ALA A CA 1
ATOM 908 C C . ALA A 1 115 ? 10.287 -16.755 -29.320 1.00 87.38 115 ALA A C 1
ATOM 910 O O . ALA A 1 115 ? 9.788 -16.406 -28.253 1.00 87.38 115 ALA A O 1
ATOM 911 N N . GLU A 1 116 ? 11.550 -16.446 -29.631 1.00 86.88 116 GLU A N 1
ATOM 912 C CA . GLU A 1 116 ? 12.405 -15.632 -28.753 1.00 86.88 116 GLU A CA 1
ATOM 913 C C . GLU A 1 116 ? 11.897 -14.188 -28.659 1.00 86.88 116 GLU A C 1
ATOM 915 O O . GLU A 1 116 ? 11.882 -13.601 -27.577 1.00 86.88 116 GLU A O 1
ATOM 920 N N . MET A 1 117 ? 11.427 -13.630 -29.777 1.00 86.81 117 MET A N 1
ATOM 921 C CA . MET A 1 117 ? 10.862 -12.279 -29.814 1.00 86.81 117 MET A CA 1
ATOM 922 C C . MET A 1 117 ? 9.531 -12.193 -29.057 1.00 86.81 117 MET A C 1
ATOM 924 O O . MET A 1 117 ? 9.302 -11.226 -28.331 1.00 86.81 117 MET A O 1
ATOM 928 N N . GLU A 1 118 ? 8.673 -13.206 -29.189 1.00 89.81 118 GLU A N 1
ATOM 929 C CA . GLU A 1 118 ? 7.416 -13.309 -28.442 1.00 89.81 118 GLU A CA 1
ATOM 930 C C . GLU A 1 118 ? 7.682 -13.420 -26.937 1.00 89.81 118 GLU A C 1
ATOM 932 O O . GLU A 1 118 ? 7.157 -12.622 -26.163 1.00 89.81 118 GLU A O 1
ATOM 937 N N . SER A 1 119 ? 8.605 -14.296 -26.526 1.00 89.69 119 SER A N 1
ATOM 938 C CA . SER A 1 119 ? 8.991 -14.429 -25.119 1.00 89.69 119 SER A CA 1
ATOM 939 C C . SER A 1 119 ? 9.551 -13.127 -24.531 1.00 89.69 119 SER A C 1
ATOM 941 O O . SER A 1 119 ? 9.251 -12.799 -23.382 1.00 89.69 119 SER A O 1
ATOM 943 N N . ALA A 1 120 ? 10.363 -12.379 -25.286 1.00 89.25 120 ALA A N 1
ATOM 944 C CA . ALA A 1 120 ? 10.888 -11.087 -24.842 1.00 89.25 120 ALA A CA 1
ATOM 945 C C . ALA A 1 120 ? 9.786 -10.011 -24.763 1.00 89.25 120 ALA A C 1
ATOM 947 O O . ALA A 1 120 ? 9.784 -9.188 -23.844 1.00 89.25 120 ALA A O 1
ATOM 948 N N . SER A 1 121 ? 8.818 -10.038 -25.687 1.00 90.94 121 SER A N 1
ATOM 949 C CA . SER A 1 121 ? 7.644 -9.156 -25.654 1.00 90.94 121 SER A CA 1
ATOM 950 C C . SER A 1 121 ? 6.762 -9.433 -24.439 1.00 90.94 121 SER A C 1
ATOM 952 O O . SER A 1 121 ? 6.349 -8.496 -23.752 1.00 90.94 121 SER A O 1
ATOM 954 N N . ASP A 1 122 ? 6.519 -10.705 -24.132 1.00 94.06 122 ASP A N 1
ATOM 955 C CA . ASP A 1 122 ? 5.727 -11.120 -22.977 1.00 94.06 122 ASP A CA 1
ATOM 956 C C . ASP A 1 122 ? 6.402 -10.750 -21.658 1.00 94.06 122 ASP A C 1
ATOM 958 O O . ASP A 1 122 ? 5.731 -10.275 -20.739 1.00 94.06 122 ASP A O 1
ATOM 962 N N . ALA A 1 123 ? 7.730 -10.881 -21.573 1.00 94.69 123 ALA A N 1
ATOM 963 C CA . ALA A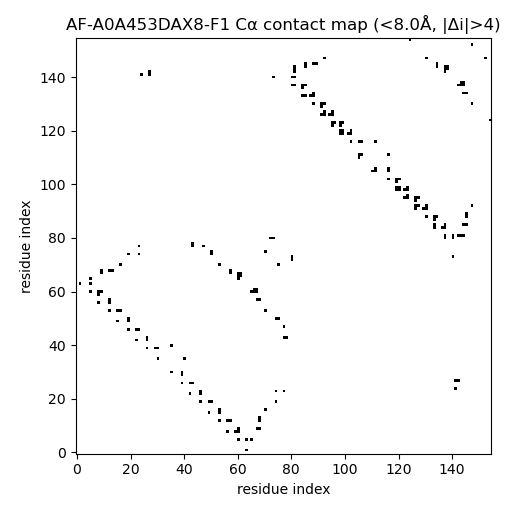 1 123 ? 8.492 -10.415 -20.418 1.00 94.69 123 ALA A CA 1
ATOM 964 C C . ALA A 1 123 ? 8.306 -8.903 -20.202 1.00 94.69 123 ALA A C 1
ATOM 966 O O . ALA A 1 123 ? 7.932 -8.478 -19.107 1.00 94.69 123 ALA A O 1
ATOM 967 N N . PHE A 1 124 ? 8.473 -8.095 -21.256 1.00 95.00 124 PHE A N 1
ATOM 968 C CA . PHE A 1 124 ? 8.265 -6.645 -21.189 1.00 95.00 124 PHE A CA 1
ATOM 969 C C . PHE A 1 124 ? 6.840 -6.271 -20.759 1.00 95.00 124 PHE A C 1
ATOM 971 O O . PHE A 1 124 ? 6.659 -5.503 -19.811 1.00 95.00 124 PHE A O 1
ATOM 978 N N . LYS A 1 125 ? 5.817 -6.856 -21.395 1.00 94.75 125 LYS A N 1
ATOM 979 C CA . LYS A 1 125 ? 4.407 -6.623 -21.034 1.00 94.75 125 LYS A CA 1
ATOM 980 C C . LYS A 1 125 ? 4.105 -7.068 -19.603 1.00 94.75 125 LYS A C 1
ATOM 982 O O . LYS A 1 125 ? 3.335 -6.411 -18.901 1.00 94.75 125 LYS A O 1
ATOM 987 N N . GLY A 1 126 ? 4.721 -8.163 -19.157 1.00 96.38 126 GLY A N 1
ATOM 988 C CA . GLY A 1 126 ? 4.636 -8.656 -17.787 1.00 96.38 126 GLY A CA 1
ATOM 989 C C . GLY A 1 126 ? 5.153 -7.636 -16.774 1.00 96.38 126 GLY A C 1
ATOM 990 O O . GLY A 1 126 ? 4.452 -7.336 -15.805 1.00 96.38 126 GLY A O 1
ATOM 991 N N . HIS A 1 127 ? 6.327 -7.054 -17.030 1.00 97.31 127 HIS A N 1
ATOM 992 C CA . HIS A 1 127 ? 6.894 -5.993 -16.196 1.00 97.31 127 HIS A CA 1
ATOM 993 C C . HIS A 1 127 ? 6.032 -4.721 -16.213 1.00 97.31 127 HIS A C 1
ATOM 995 O O . HIS A 1 127 ? 5.679 -4.204 -15.155 1.00 97.31 127 HIS A O 1
ATOM 1001 N N . LEU A 1 128 ? 5.580 -4.264 -17.389 1.00 95.94 128 LEU A N 1
ATOM 1002 C CA . LEU A 1 128 ? 4.701 -3.092 -17.503 1.00 95.94 128 LEU A CA 1
ATOM 1003 C C . LEU A 1 128 ? 3.395 -3.270 -16.710 1.00 95.94 128 LEU A C 1
ATOM 1005 O O . LEU A 1 128 ? 2.946 -2.358 -16.009 1.00 95.94 128 LEU A O 1
ATOM 1009 N N . LYS A 1 129 ? 2.792 -4.464 -16.772 1.00 96.44 129 LYS A N 1
ATOM 1010 C CA . LYS A 1 129 ? 1.592 -4.801 -15.997 1.00 96.44 129 LYS A CA 1
ATOM 1011 C C . LYS A 1 129 ? 1.852 -4.726 -14.490 1.00 96.44 129 LYS A C 1
ATOM 1013 O O . LYS A 1 129 ? 1.009 -4.192 -13.769 1.00 96.44 129 LYS A O 1
ATOM 1018 N N . LYS A 1 130 ? 2.997 -5.229 -14.019 1.00 97.19 130 LYS A N 1
ATOM 1019 C CA . LYS A 1 130 ? 3.395 -5.147 -12.605 1.00 97.19 130 LYS A CA 1
ATOM 1020 C C . LYS A 1 130 ? 3.640 -3.706 -12.167 1.00 97.19 130 LYS A C 1
ATOM 1022 O O . LYS A 1 130 ? 3.065 -3.294 -11.166 1.00 97.19 130 LYS A O 1
ATOM 1027 N N . CYS A 1 131 ? 4.364 -2.905 -12.953 1.00 97.38 131 CYS A N 1
ATOM 1028 C CA . CYS A 1 131 ? 4.535 -1.476 -12.678 1.00 97.38 131 CYS A CA 1
ATOM 1029 C C . CYS A 1 131 ? 3.181 -0.768 -12.519 1.00 97.38 131 CYS A C 1
ATOM 1031 O O . CYS A 1 131 ? 2.965 -0.051 -11.544 1.00 97.38 131 CYS A O 1
ATOM 1033 N N . ARG A 1 132 ? 2.233 -1.000 -13.441 1.00 96.19 132 ARG A N 1
ATOM 1034 C CA . ARG A 1 132 ? 0.878 -0.420 -13.370 1.00 96.19 132 ARG A CA 1
ATOM 1035 C C . ARG A 1 132 ? 0.108 -0.878 -12.125 1.00 96.19 132 ARG A C 1
ATOM 1037 O O . ARG A 1 132 ? -0.614 -0.070 -11.540 1.00 96.19 132 ARG A O 1
ATOM 1044 N N . ALA A 1 133 ? 0.262 -2.137 -11.715 1.00 96.88 133 ALA A N 1
ATOM 1045 C CA . ALA A 1 133 ? -0.344 -2.656 -10.490 1.00 96.88 133 ALA A CA 1
ATOM 1046 C C . ALA A 1 133 ? 0.220 -1.953 -9.243 1.00 96.88 133 ALA A C 1
ATOM 1048 O O . ALA A 1 133 ? -0.554 -1.406 -8.461 1.00 96.88 133 ALA A O 1
ATOM 1049 N N . ILE A 1 134 ? 1.545 -1.837 -9.128 1.00 96.81 134 ILE A N 1
ATOM 1050 C CA . ILE A 1 134 ? 2.190 -1.138 -8.006 1.00 96.81 134 ILE A CA 1
ATOM 1051 C C . ILE A 1 134 ? 1.796 0.350 -7.990 1.00 96.81 134 ILE A C 1
ATOM 1053 O O . ILE A 1 134 ? 1.449 0.893 -6.942 1.00 96.81 134 ILE A O 1
ATOM 1057 N N . GLN A 1 135 ? 1.749 1.022 -9.150 1.00 96.19 135 GLN A N 1
ATOM 1058 C CA . GLN A 1 135 ? 1.258 2.405 -9.230 1.00 96.19 135 GLN A CA 1
ATOM 1059 C C . GLN A 1 135 ? -0.177 2.549 -8.705 1.00 96.19 135 GLN A C 1
ATOM 1061 O O . GLN A 1 135 ? -0.511 3.569 -8.097 1.00 96.19 135 GLN A O 1
ATOM 1066 N N . LYS A 1 136 ? -1.042 1.565 -8.975 1.00 95.56 136 LYS A N 1
ATOM 1067 C CA . LYS A 1 136 ? -2.420 1.550 -8.481 1.00 95.56 136 LYS A CA 1
ATOM 1068 C C . LYS A 1 136 ? -2.445 1.416 -6.957 1.00 95.56 136 LYS A C 1
ATOM 1070 O O . LYS A 1 136 ? -3.099 2.237 -6.324 1.00 95.56 136 LYS A O 1
ATOM 1075 N N . GLU A 1 137 ? -1.682 0.488 -6.386 1.00 94.94 137 GLU A N 1
ATOM 1076 C CA . GLU A 1 137 ? -1.567 0.309 -4.929 1.00 94.94 137 GLU A CA 1
ATOM 1077 C C . GLU A 1 137 ? -1.077 1.587 -4.230 1.00 94.94 137 GLU A C 1
ATOM 1079 O O . GLU A 1 137 ? -1.662 2.036 -3.244 1.00 94.94 137 GLU A O 1
ATOM 1084 N N . VAL A 1 138 ? -0.051 2.247 -4.782 1.00 94.44 138 VAL A N 1
ATOM 1085 C CA . VAL A 1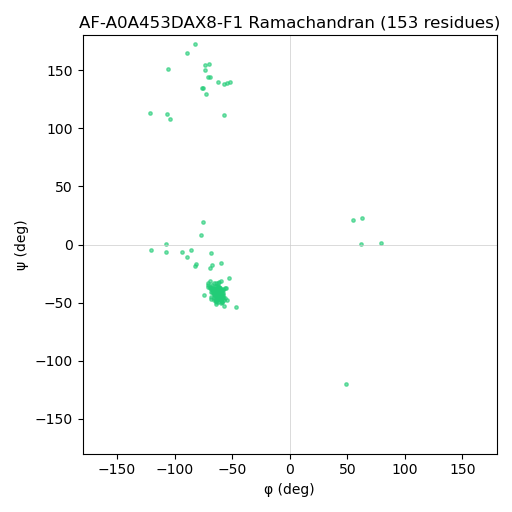 138 ? 0.445 3.523 -4.242 1.00 94.44 138 VAL A CA 1
ATOM 1086 C C . VAL A 1 138 ? -0.635 4.609 -4.289 1.00 94.44 138 VAL A C 1
ATOM 1088 O O . VAL A 1 138 ? -0.789 5.356 -3.321 1.00 94.44 138 VAL A O 1
ATOM 1091 N N . ARG A 1 139 ? -1.406 4.709 -5.382 1.00 93.44 139 ARG A N 1
ATOM 1092 C CA . ARG A 1 139 ? -2.515 5.680 -5.500 1.00 93.44 139 ARG A CA 1
ATOM 1093 C C . ARG A 1 139 ? -3.651 5.374 -4.526 1.00 93.44 139 ARG A C 1
ATOM 1095 O O . ARG A 1 139 ? -4.205 6.301 -3.932 1.00 93.44 139 ARG A O 1
ATOM 1102 N N . GLU A 1 140 ? -3.992 4.101 -4.351 1.00 91.25 140 GLU A N 1
ATOM 1103 C CA . GLU A 1 140 ? -4.980 3.649 -3.369 1.00 91.25 140 GLU A CA 1
ATOM 1104 C C . GLU A 1 140 ? -4.553 4.066 -1.958 1.00 91.25 140 GLU A C 1
ATOM 1106 O O . GLU A 1 140 ? -5.332 4.719 -1.266 1.00 91.25 140 GLU A O 1
ATOM 1111 N N . ALA A 1 141 ? -3.275 3.905 -1.613 1.00 89.62 141 ALA A N 1
ATOM 1112 C CA . ALA A 1 141 ? -2.685 4.422 -0.376 1.00 89.62 141 ALA A CA 1
ATOM 1113 C C . ALA A 1 141 ? -2.426 5.946 -0.374 1.00 89.62 141 ALA A C 1
ATOM 1115 O O . ALA A 1 141 ? -1.621 6.453 0.408 1.00 89.62 141 ALA A O 1
ATOM 1116 N N . ARG A 1 142 ? -3.076 6.714 -1.260 1.00 91.69 142 ARG A N 1
ATOM 1117 C CA . ARG A 1 142 ? -2.966 8.185 -1.362 1.00 91.69 142 ARG A CA 1
ATOM 1118 C C . ARG A 1 142 ? -1.524 8.687 -1.540 1.00 91.69 142 ARG A C 1
ATOM 11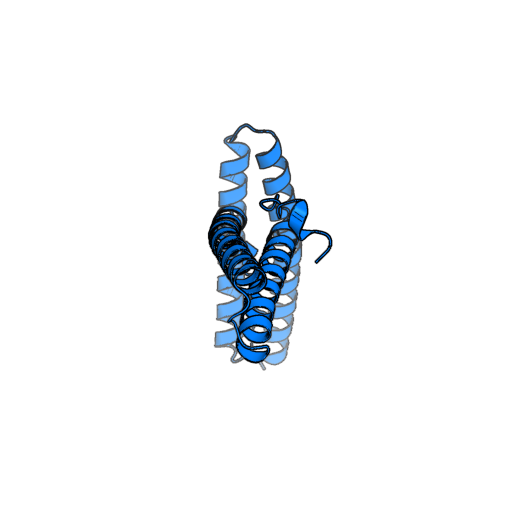20 O O . ARG A 1 142 ? -1.234 9.859 -1.282 1.00 91.69 142 ARG A O 1
ATOM 1127 N N . GLY A 1 143 ? -0.623 7.829 -2.002 1.00 89.75 143 GLY A N 1
ATOM 1128 C CA . GLY A 1 143 ? 0.741 8.170 -2.365 1.00 89.75 143 GLY A CA 1
ATOM 1129 C C . GLY A 1 143 ? 0.837 8.754 -3.770 1.00 89.75 143 GLY A C 1
ATOM 1130 O O . GLY A 1 143 ? -0.125 8.769 -4.541 1.00 89.75 143 GLY A O 1
ATOM 1131 N N . VAL A 1 144 ? 2.033 9.237 -4.098 1.00 92.62 144 VAL A N 1
ATOM 1132 C CA . VAL A 1 144 ? 2.402 9.630 -5.460 1.00 92.62 144 VAL A CA 1
ATOM 1133 C C . VAL A 1 144 ? 3.352 8.555 -5.991 1.00 92.62 144 VAL A C 1
ATOM 1135 O O . VAL A 1 144 ? 4.447 8.413 -5.440 1.00 92.62 144 VAL A O 1
ATOM 1138 N N . PRO A 1 145 ? 2.940 7.754 -6.989 1.00 94.62 145 PRO A N 1
ATOM 1139 C CA . PRO A 1 145 ? 3.809 6.728 -7.542 1.00 94.62 145 PRO A CA 1
ATOM 1140 C C . PRO A 1 145 ? 4.907 7.327 -8.421 1.00 94.62 145 PRO A C 1
ATOM 1142 O O . PRO A 1 145 ? 4.696 8.368 -9.049 1.00 94.62 145 PRO A O 1
ATOM 1145 N N . LEU A 1 146 ? 6.032 6.621 -8.549 1.00 93.69 146 LEU A N 1
ATOM 1146 C CA . LEU A 1 146 ? 7.002 6.912 -9.608 1.00 93.69 146 LEU A CA 1
ATOM 1147 C C . LEU A 1 146 ? 6.330 6.817 -10.992 1.00 93.69 146 LEU A C 1
ATOM 1149 O O . LEU A 1 146 ? 5.528 5.904 -11.225 1.00 93.69 146 LEU A O 1
ATOM 1153 N N . PRO A 1 147 ? 6.612 7.745 -11.921 1.00 94.56 147 PRO A N 1
ATOM 1154 C CA . PRO A 1 147 ? 6.008 7.722 -13.246 1.00 94.56 147 PRO A CA 1
ATOM 1155 C C . PRO A 1 147 ? 6.563 6.565 -14.087 1.00 94.56 147 PRO A C 1
ATOM 1157 O O . PRO A 1 147 ? 7.749 6.245 -14.027 1.00 94.56 147 PRO A O 1
ATOM 1160 N N . ILE A 1 148 ? 5.701 5.962 -14.909 1.00 93.12 148 ILE A N 1
ATOM 1161 C CA . ILE A 1 148 ? 6.146 5.093 -16.004 1.00 93.12 148 ILE A CA 1
ATOM 1162 C C . ILE A 1 148 ? 6.682 6.022 -17.107 1.00 93.12 148 ILE A C 1
ATOM 1164 O O . ILE A 1 148 ? 6.015 7.023 -17.387 1.00 93.12 148 ILE A O 1
ATOM 1168 N N . PRO A 1 149 ? 7.850 5.737 -17.717 1.00 91.88 149 PRO A N 1
ATOM 1169 C CA . PRO A 1 149 ? 8.380 6.548 -18.809 1.00 91.88 149 PRO A CA 1
ATOM 1170 C C . PRO A 1 149 ? 7.369 6.709 -19.948 1.00 91.88 149 PRO A C 1
ATOM 1172 O O . PRO A 1 149 ? 6.684 5.752 -20.311 1.00 91.88 149 PRO A O 1
ATOM 1175 N N . GLU A 1 150 ? 7.290 7.918 -20.507 1.00 90.94 150 GLU A N 1
ATOM 1176 C CA . GLU A 1 150 ? 6.253 8.302 -21.478 1.00 90.94 150 GLU A CA 1
ATOM 1177 C C . GLU A 1 150 ? 6.212 7.379 -22.702 1.00 90.94 150 GLU A C 1
ATOM 1179 O O . GLU A 1 150 ? 5.136 6.993 -23.150 1.00 90.94 150 GLU A O 1
ATOM 1184 N N . GLU A 1 151 ? 7.380 6.936 -23.170 1.00 88.00 151 GLU A N 1
ATOM 1185 C CA . GLU A 1 151 ? 7.550 6.008 -24.296 1.00 88.00 151 GLU A CA 1
ATOM 1186 C C . GLU A 1 151 ? 6.867 4.637 -24.111 1.00 88.00 151 GLU A C 1
ATOM 1188 O O . GLU A 1 151 ? 6.664 3.919 -25.089 1.00 88.00 151 GLU A O 1
ATOM 1193 N N . PHE A 1 152 ? 6.484 4.271 -22.882 1.00 89.44 152 PHE A N 1
ATOM 1194 C CA . PHE A 1 152 ? 5.808 3.006 -22.571 1.00 89.44 152 PHE A CA 1
ATOM 1195 C C . PHE A 1 152 ? 4.324 3.166 -22.230 1.00 89.44 152 PHE A C 1
ATOM 1197 O O . PHE A 1 152 ? 3.662 2.178 -21.911 1.00 89.44 152 PHE A O 1
ATOM 1204 N N . LEU A 1 153 ? 3.783 4.388 -22.254 1.00 85.38 153 LEU A N 1
ATOM 1205 C CA . LEU A 1 153 ? 2.394 4.625 -21.855 1.00 85.38 153 LEU A CA 1
ATOM 1206 C C . LEU A 1 153 ? 1.386 4.028 -22.844 1.00 85.38 153 LEU A C 1
ATOM 1208 O O . LEU A 1 153 ? 0.339 3.559 -22.398 1.00 85.38 153 LEU A O 1
ATOM 1212 N N . ASP A 1 154 ? 1.736 3.982 -24.131 1.00 82.06 154 ASP A N 1
ATOM 1213 C CA . ASP A 1 154 ? 0.877 3.490 -25.218 1.00 82.06 154 ASP A CA 1
ATOM 1214 C C . ASP A 1 154 ? 0.942 1.963 -25.435 1.00 82.06 154 ASP A C 1
ATOM 1216 O O . ASP A 1 154 ? 0.193 1.427 -26.254 1.00 82.06 154 ASP A O 1
ATOM 1220 N N . TYR A 1 155 ? 1.820 1.261 -24.706 1.00 78.44 155 TYR A N 1
ATOM 1221 C CA . TYR A 1 155 ? 1.922 -0.207 -24.709 1.00 78.44 155 TYR A CA 1
ATOM 1222 C C . TYR A 1 155 ? 0.880 -0.875 -23.791 1.00 78.44 155 TYR A C 1
ATOM 1224 O O . TYR A 1 155 ? 0.437 -1.992 -24.138 1.00 78.44 155 TYR A O 1
#

Mean predicted aligned error: 5.69 Å

Solvent-accessible surface area (backbone atoms only — not comparable to full-atom values): 8664 Å² total; per-residue (Å²): 134,53,64,65,55,38,51,53,50,49,54,52,46,51,53,49,49,56,52,47,53,53,51,51,55,52,48,52,57,50,59,71,71,76,54,96,38,75,66,51,57,53,49,51,54,52,50,50,54,51,49,52,50,48,54,49,48,41,49,53,25,42,75,66,75,39,85,56,84,80,79,57,66,55,68,78,43,48,87,49,35,48,58,54,48,38,52,52,36,52,55,38,48,53,51,23,54,50,32,47,51,52,36,52,52,42,71,74,61,83,72,62,50,72,68,60,50,47,52,32,48,51,51,22,53,51,30,52,52,49,39,54,50,44,39,48,53,24,44,73,68,70,37,85,50,75,80,77,62,75,93,57,71,89,112

Foldseek 3Di:
DCVVVLVVLQVVLVVLLVVLLVLLLVLLVVVVVPDPDPVSVVSLVVLVVSVVVSVVSCVVNVVSVHHHDDDDPCSVCPPCLLVVLQVVLVVLLVQLVVLVVVLVVLVPPVPDDPVNNVVSVVSNVVSVVVSVVSCVVCVSSVHHHDDRPPVPPVD